Protein AF-C9RB10-F1 (afdb_monomer_lite)

Foldseek 3Di:
DPDPADPLQCQLCVPPPDGDHLVNVLVCLQVLPACPPSLSSVLSLVVVDDPVVNVVSCVVSVNQLVSNLVSCVVHPCVPPPDVVSNVVSD

Structure (mmCIF, N/CA/C/O backbone):
data_AF-C9RB10-F1
#
_entry.id   AF-C9RB10-F1
#
loop_
_atom_site.group_PDB
_atom_site.id
_atom_site.type_symbol
_atom_site.label_atom_id
_atom_site.label_alt_id
_atom_site.label_comp_id
_atom_site.label_asym_id
_atom_site.label_entity_id
_atom_site.label_seq_id
_atom_site.pdbx_PDB_ins_code
_atom_site.Cartn_x
_atom_site.Cartn_y
_atom_site.Cartn_z
_atom_site.occupancy
_atom_site.B_iso_or_equiv
_atom_site.auth_seq_id
_atom_site.auth_comp_id
_atom_site.auth_asym_id
_atom_site.auth_atom_id
_atom_site.pdbx_PDB_model_num
ATOM 1 N N . MET A 1 1 ? 12.884 -3.115 -24.380 1.00 41.34 1 MET A N 1
ATOM 2 C CA . MET A 1 1 ? 12.043 -2.006 -23.886 1.00 41.34 1 MET A CA 1
ATOM 3 C C . MET A 1 1 ? 12.363 -1.845 -22.408 1.00 41.34 1 MET A C 1
ATOM 5 O O . MET A 1 1 ? 12.115 -2.780 -21.661 1.00 41.34 1 MET A O 1
ATOM 9 N N . VAL A 1 2 ? 13.037 -0.766 -22.001 1.00 48.94 2 VAL A N 1
ATOM 10 C CA . VAL A 1 2 ? 13.331 -0.529 -20.576 1.00 48.94 2 VAL A CA 1
ATOM 11 C C . VAL A 1 2 ? 12.031 -0.053 -19.942 1.00 48.94 2 VAL A C 1
ATOM 13 O O . VAL A 1 2 ? 11.540 1.020 -20.285 1.00 48.94 2 VAL A O 1
ATOM 16 N N . ARG A 1 3 ? 11.419 -0.883 -19.095 1.00 59.75 3 ARG A N 1
ATOM 17 C CA . ARG A 1 3 ? 10.242 -0.482 -18.323 1.00 59.75 3 ARG A CA 1
ATOM 18 C C . ARG A 1 3 ? 10.749 0.496 -17.265 1.00 59.75 3 ARG A C 1
ATOM 20 O O . ARG A 1 3 ? 11.534 0.099 -16.410 1.00 59.75 3 ARG A O 1
ATOM 27 N N . MET A 1 4 ? 10.400 1.775 -17.382 1.00 67.12 4 MET A N 1
ATOM 28 C CA . MET A 1 4 ? 10.713 2.726 -16.318 1.00 67.12 4 MET A CA 1
ATOM 29 C C . MET A 1 4 ? 9.866 2.357 -15.104 1.00 67.12 4 MET A C 1
ATOM 31 O O . MET A 1 4 ? 8.655 2.179 -15.244 1.00 67.12 4 MET A O 1
ATOM 35 N N . ALA A 1 5 ? 10.519 2.186 -13.956 1.00 76.94 5 ALA A N 1
ATOM 36 C CA . ALA A 1 5 ? 9.837 1.897 -12.706 1.00 76.94 5 ALA A CA 1
ATOM 37 C C . ALA A 1 5 ? 8.912 3.062 -12.352 1.00 76.94 5 ALA A C 1
ATOM 39 O O . ALA A 1 5 ? 9.281 4.228 -12.537 1.00 76.94 5 ALA A O 1
ATOM 40 N N . SER A 1 6 ? 7.719 2.761 -11.847 1.00 87.75 6 SER A N 1
ATOM 41 C CA . SER A 1 6 ? 6.859 3.820 -11.331 1.00 87.75 6 SER A CA 1
ATOM 42 C C . SER A 1 6 ? 7.480 4.466 -10.082 1.00 87.75 6 SER A C 1
ATOM 44 O O . SER A 1 6 ? 8.370 3.880 -9.447 1.00 87.75 6 SER A O 1
ATOM 46 N N . PRO A 1 7 ? 7.035 5.674 -9.689 1.00 93.06 7 PRO A N 1
ATOM 47 C CA . PRO A 1 7 ? 7.469 6.281 -8.434 1.00 93.06 7 PRO A CA 1
ATOM 48 C C . PRO A 1 7 ? 7.261 5.348 -7.235 1.00 93.06 7 PRO A C 1
ATOM 50 O O . PRO A 1 7 ? 8.148 5.227 -6.397 1.00 93.06 7 PRO A O 1
ATOM 53 N N . ILE A 1 8 ? 6.140 4.620 -7.195 1.00 95.25 8 ILE A N 1
ATOM 54 C CA . ILE A 1 8 ? 5.848 3.657 -6.127 1.00 95.25 8 ILE A CA 1
ATOM 55 C C . ILE A 1 8 ? 6.806 2.480 -6.165 1.00 95.25 8 ILE A C 1
ATOM 57 O O . ILE A 1 8 ? 7.382 2.157 -5.132 1.00 95.25 8 ILE A O 1
ATOM 61 N N . GLU A 1 9 ? 7.039 1.878 -7.332 1.00 95.19 9 GLU A N 1
ATOM 62 C CA . GLU A 1 9 ? 8.001 0.776 -7.448 1.00 95.19 9 GLU A CA 1
ATOM 63 C C . GLU A 1 9 ? 9.396 1.203 -6.983 1.00 95.19 9 GLU A C 1
ATOM 65 O O . GLU A 1 9 ? 10.091 0.433 -6.323 1.00 95.19 9 GLU A O 1
ATOM 70 N N . SER A 1 10 ? 9.788 2.441 -7.282 1.00 94.06 10 SER A N 1
ATOM 71 C CA . SER A 1 10 ? 11.078 2.994 -6.865 1.00 94.06 10 SER A CA 1
ATOM 72 C C . SER A 1 10 ? 11.168 3.162 -5.346 1.00 94.06 10 SER A C 1
ATOM 74 O O . SER A 1 10 ? 12.195 2.833 -4.756 1.00 94.06 10 SER A O 1
ATOM 76 N N . ILE A 1 11 ? 10.094 3.638 -4.706 1.00 96.56 11 ILE A N 1
ATOM 77 C CA . ILE A 1 11 ? 10.034 3.844 -3.253 1.00 96.56 11 ILE A CA 1
ATOM 78 C C . ILE A 1 11 ? 10.000 2.502 -2.519 1.00 96.56 11 ILE A C 1
ATOM 80 O O . ILE A 1 11 ? 10.837 2.256 -1.655 1.00 96.56 11 ILE A O 1
ATOM 84 N N . ILE A 1 12 ? 9.073 1.606 -2.870 1.00 97.12 12 ILE A N 1
ATOM 85 C CA . ILE A 1 12 ? 8.866 0.375 -2.096 1.00 97.12 12 ILE A CA 1
ATOM 86 C C . ILE A 1 12 ? 10.059 -0.581 -2.198 1.00 97.12 12 ILE A C 1
ATOM 88 O O . ILE A 1 12 ? 10.346 -1.293 -1.238 1.00 97.12 12 ILE A O 1
ATOM 92 N N . ASN A 1 13 ? 10.785 -0.571 -3.323 1.00 96.56 13 ASN A N 1
ATOM 93 C CA . ASN A 1 13 ? 11.934 -1.449 -3.558 1.00 96.56 13 ASN A CA 1
ATOM 94 C C . ASN A 1 13 ? 13.291 -0.810 -3.201 1.00 96.56 13 ASN A C 1
ATOM 96 O O . ASN A 1 13 ? 14.327 -1.438 -3.416 1.00 96.56 13 ASN A O 1
ATOM 100 N N . CYS A 1 14 ? 13.323 0.413 -2.656 1.00 93.19 14 CYS A N 1
ATOM 101 C CA . CYS A 1 14 ? 14.560 1.191 -2.476 1.00 93.19 14 CYS A CA 1
ATOM 102 C C . CYS A 1 14 ? 15.633 0.491 -1.617 1.00 93.19 14 CYS A C 1
ATOM 104 O O . CYS A 1 14 ? 16.827 0.726 -1.798 1.00 93.19 14 CYS A O 1
ATOM 106 N N . GLN A 1 15 ? 15.209 -0.393 -0.710 1.00 89.62 15 GLN A N 1
ATOM 107 C CA . GLN A 1 15 ? 16.066 -1.102 0.241 1.00 89.62 15 GLN A CA 1
ATOM 108 C C . GLN A 1 15 ? 16.029 -2.630 0.098 1.00 89.62 15 GLN A C 1
ATOM 110 O O . GLN A 1 15 ? 16.552 -3.352 0.948 1.00 89.62 15 GLN A O 1
ATOM 115 N N . THR A 1 16 ? 15.427 -3.155 -0.972 1.00 91.75 16 THR A N 1
ATOM 116 C CA . THR A 1 16 ? 15.269 -4.600 -1.174 1.00 91.7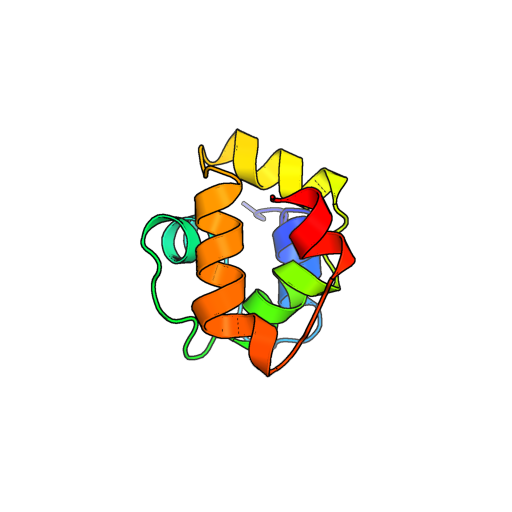5 16 THR A CA 1
ATOM 117 C C . THR A 1 16 ? 16.018 -5.078 -2.410 1.00 91.75 16 THR A C 1
ATOM 119 O O . THR A 1 16 ? 16.077 -4.411 -3.436 1.00 91.75 16 THR A O 1
ATOM 122 N N . ARG A 1 17 ? 16.592 -6.286 -2.332 1.00 86.88 17 ARG A N 1
ATOM 123 C CA . ARG A 1 17 ? 17.161 -6.963 -3.514 1.00 86.88 17 ARG A CA 1
ATOM 124 C C . ARG A 1 17 ? 16.094 -7.640 -4.372 1.00 86.88 17 ARG A C 1
ATOM 126 O O . ARG A 1 17 ? 16.332 -7.909 -5.544 1.00 86.88 17 ARG A O 1
ATOM 133 N N . THR A 1 18 ? 14.952 -7.968 -3.772 1.00 88.44 18 THR A N 1
ATOM 134 C CA . THR A 1 18 ? 13.779 -8.485 -4.475 1.00 88.44 18 THR A CA 1
ATOM 135 C C . THR A 1 18 ? 12.957 -7.330 -5.027 1.00 88.44 18 THR A C 1
ATOM 137 O O . THR A 1 18 ? 12.934 -6.245 -4.444 1.00 88.44 18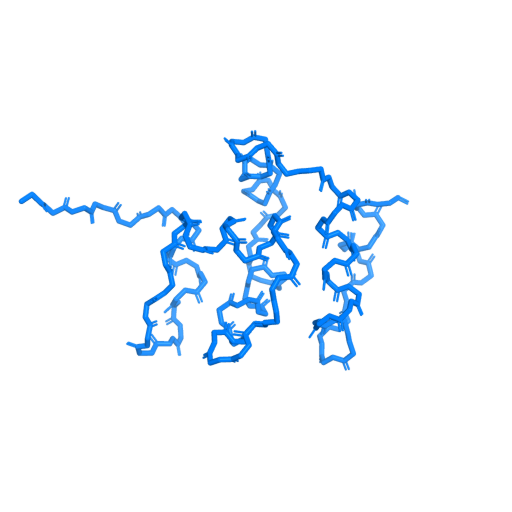 THR A O 1
ATOM 140 N N . TRP A 1 19 ? 12.292 -7.581 -6.152 1.00 92.94 19 TRP A N 1
ATOM 141 C CA . TRP A 1 19 ? 11.444 -6.607 -6.825 1.00 92.94 19 TRP A CA 1
ATOM 142 C C . TRP A 1 19 ? 9.975 -6.979 -6.644 1.00 92.94 19 TRP A C 1
ATOM 144 O O . TRP A 1 19 ? 9.593 -8.103 -6.967 1.00 92.94 19 TRP A O 1
ATOM 154 N N . LEU A 1 20 ? 9.177 -6.037 -6.148 1.00 95.31 20 LEU A N 1
ATOM 155 C CA . LEU A 1 20 ? 7.720 -6.084 -6.151 1.00 95.31 20 LEU A CA 1
ATOM 156 C C . LEU A 1 20 ? 7.215 -5.069 -7.179 1.00 95.31 20 LEU A C 1
ATOM 158 O O . LEU A 1 20 ? 7.498 -3.875 -7.059 1.00 95.31 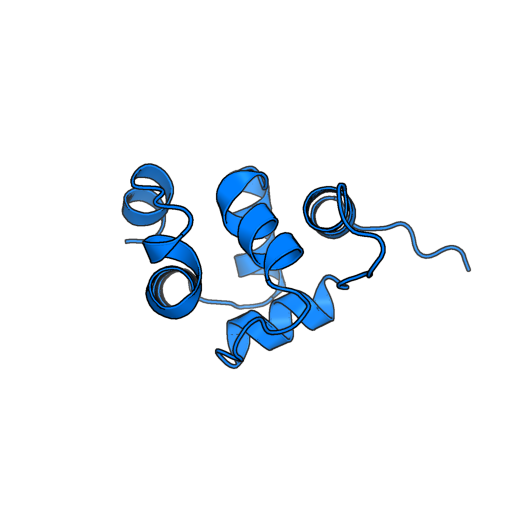20 LEU A O 1
ATOM 162 N N . GLY A 1 21 ? 6.505 -5.550 -8.198 1.00 95.19 21 GLY A N 1
ATOM 163 C CA . GLY A 1 21 ? 5.916 -4.680 -9.215 1.00 95.19 21 GLY A CA 1
ATOM 164 C C . GLY A 1 21 ? 4.645 -3.991 -8.722 1.00 95.19 21 GLY A C 1
ATOM 165 O O . GLY A 1 21 ? 3.961 -4.505 -7.841 1.00 95.19 21 GLY A O 1
ATOM 166 N N . GLU A 1 22 ? 4.286 -2.862 -9.329 1.00 95.06 22 GLU A N 1
ATOM 167 C CA . GLU A 1 22 ? 3.096 -2.095 -8.930 1.00 95.06 22 GLU A CA 1
ATOM 168 C C . GLU A 1 22 ? 1.798 -2.911 -9.062 1.00 95.06 22 GLU A C 1
ATOM 170 O O . GLU A 1 22 ? 0.969 -2.914 -8.159 1.00 95.06 22 GLU A O 1
ATOM 175 N N . GLU A 1 23 ? 1.644 -3.654 -10.161 1.00 94.81 23 GLU A N 1
ATOM 176 C CA . GLU A 1 23 ? 0.481 -4.529 -10.384 1.00 94.81 23 GLU A CA 1
ATOM 177 C C . GLU A 1 23 ? 0.439 -5.702 -9.392 1.00 94.81 23 GLU A C 1
ATOM 179 O O . GLU A 1 23 ? -0.631 -6.118 -8.956 1.00 94.81 23 GLU A O 1
ATOM 184 N N . GLU A 1 24 ? 1.606 -6.232 -9.009 1.00 95.38 24 GLU A N 1
ATOM 185 C CA . GLU A 1 24 ? 1.702 -7.312 -8.019 1.00 95.38 24 GLU A CA 1
ATOM 186 C C . GLU A 1 24 ? 1.356 -6.790 -6.618 1.00 95.38 24 GLU A C 1
ATOM 188 O O . GLU A 1 24 ? 0.617 -7.441 -5.884 1.00 95.38 24 GLU A O 1
ATOM 193 N N . LEU A 1 25 ? 1.810 -5.581 -6.273 1.00 96.38 25 LEU A N 1
ATOM 194 C CA . LEU A 1 25 ? 1.393 -4.870 -5.067 1.00 96.38 25 LEU A CA 1
ATOM 195 C C . LEU A 1 25 ? -0.127 -4.654 -5.051 1.00 96.38 25 LEU A C 1
ATOM 197 O O . LEU A 1 25 ? -0.778 -4.967 -4.056 1.00 96.38 25 LEU A O 1
ATOM 201 N N . ALA A 1 26 ? -0.704 -4.161 -6.149 1.00 96.38 26 ALA A N 1
ATOM 202 C CA . ALA A 1 26 ? -2.145 -3.945 -6.253 1.00 96.38 26 ALA A CA 1
ATOM 203 C C . ALA A 1 26 ? -2.930 -5.253 -6.066 1.00 96.38 26 ALA A C 1
ATOM 205 O O . ALA A 1 26 ? -3.944 -5.270 -5.369 1.00 96.38 26 ALA A O 1
ATOM 206 N N . ASP A 1 27 ? -2.448 -6.361 -6.634 1.00 95.44 27 ASP A N 1
ATOM 207 C CA . ASP A 1 27 ? -3.054 -7.683 -6.469 1.00 95.44 27 ASP A CA 1
ATOM 208 C C . ASP A 1 27 ? -2.962 -8.213 -5.027 1.00 95.44 27 ASP A C 1
ATOM 210 O O . ASP A 1 27 ? -3.922 -8.813 -4.533 1.00 95.44 27 ASP A O 1
ATOM 214 N N . LEU A 1 28 ? -1.847 -7.968 -4.327 1.00 95.75 28 LEU A N 1
ATOM 215 C CA . LEU A 1 28 ? -1.700 -8.312 -2.908 1.00 95.75 28 LEU A CA 1
ATOM 216 C C . LEU A 1 28 ? -2.730 -7.575 -2.050 1.00 95.75 28 LEU A C 1
ATOM 218 O O . LEU A 1 28 ? -3.441 -8.208 -1.269 1.00 95.75 28 LEU A O 1
ATOM 222 N N . LEU A 1 29 ? -2.836 -6.258 -2.235 1.00 96.38 29 LEU A N 1
ATOM 223 C CA . LEU A 1 29 ? -3.739 -5.404 -1.466 1.00 96.38 29 LEU A CA 1
ATOM 224 C C . LEU A 1 29 ? -5.206 -5.730 -1.766 1.00 96.38 29 LEU A C 1
ATOM 226 O O . LEU A 1 29 ? -5.986 -5.979 -0.848 1.00 96.38 29 LEU A O 1
ATOM 230 N N . ARG A 1 30 ? -5.575 -5.815 -3.051 1.00 94.00 30 ARG A N 1
ATOM 231 C CA . ARG A 1 30 ? -6.955 -6.077 -3.491 1.00 94.00 30 ARG A CA 1
ATOM 232 C C . ARG A 1 30 ? -7.490 -7.412 -2.980 1.00 94.00 30 ARG A C 1
ATOM 234 O O . ARG A 1 30 ? -8.650 -7.499 -2.592 1.00 94.00 30 ARG A O 1
ATOM 241 N N . ASN A 1 31 ? -6.653 -8.447 -2.979 1.00 94.50 31 ASN A N 1
ATOM 242 C CA . ASN A 1 31 ? -7.051 -9.785 -2.541 1.00 94.50 31 ASN A CA 1
ATOM 243 C C . ASN A 1 31 ? -6.700 -10.077 -1.078 1.00 94.50 31 ASN A C 1
ATOM 245 O O . ASN A 1 31 ? -6.823 -11.227 -0.658 1.00 94.50 31 ASN A O 1
ATOM 249 N N . LYS A 1 32 ? -6.221 -9.078 -0.325 1.00 94.31 32 LYS A N 1
ATOM 250 C CA . LYS A 1 32 ? -5.771 -9.220 1.068 1.00 94.31 32 LYS A CA 1
ATOM 251 C C . LYS A 1 32 ? -4.826 -10.404 1.281 1.00 94.31 32 LYS A C 1
ATOM 253 O O . LYS A 1 32 ? -4.963 -11.179 2.223 1.00 94.31 32 LYS A O 1
ATOM 258 N N . LYS A 1 33 ? -3.880 -10.588 0.361 1.00 96.31 33 LYS A N 1
ATOM 259 C CA . LYS A 1 33 ? -2.905 -11.677 0.452 1.00 96.31 33 LYS A CA 1
ATOM 260 C C . LYS A 1 33 ? -1.847 -11.321 1.495 1.00 96.31 33 LYS A C 1
ATOM 262 O O . LYS A 1 33 ? -1.351 -10.199 1.469 1.00 96.31 33 LYS A O 1
ATOM 267 N N . PRO A 1 34 ? -1.425 -12.265 2.351 1.00 95.75 34 PRO A N 1
ATOM 268 C CA . PRO A 1 34 ? -0.366 -11.997 3.310 1.00 95.75 34 PRO A CA 1
ATOM 269 C C . PRO A 1 34 ? 0.930 -11.587 2.587 1.00 95.75 34 PRO A C 1
ATOM 271 O O . PRO A 1 34 ? 1.286 -12.187 1.567 1.00 95.75 34 PRO A O 1
ATOM 274 N N . PRO A 1 35 ? 1.680 -10.609 3.124 1.00 93.38 35 PRO A N 1
ATOM 275 C CA . PRO A 1 35 ? 2.813 -9.998 2.427 1.00 93.38 35 PRO A CA 1
ATOM 276 C C . PRO A 1 35 ? 4.011 -10.943 2.231 1.00 93.38 35 PRO A C 1
ATOM 278 O O . PRO A 1 35 ? 4.813 -10.755 1.314 1.00 93.38 35 PRO A O 1
ATOM 281 N N . GLY A 1 36 ? 4.148 -11.973 3.076 1.00 93.44 36 GLY A N 1
ATOM 282 C CA . GLY A 1 36 ? 5.177 -13.008 2.959 1.00 93.44 36 GLY A CA 1
ATOM 283 C C . GLY A 1 36 ? 6.589 -12.439 2.773 1.00 93.44 36 GLY A C 1
ATOM 284 O O . GLY A 1 36 ? 7.044 -11.592 3.539 1.00 93.44 36 GLY A O 1
ATOM 285 N N . ARG A 1 37 ? 7.285 -12.885 1.718 1.00 93.31 37 ARG A N 1
ATOM 286 C CA . ARG A 1 37 ? 8.652 -12.430 1.389 1.00 93.31 37 ARG A CA 1
ATOM 287 C C . ARG A 1 37 ? 8.752 -10.946 1.011 1.00 93.31 37 ARG A C 1
ATOM 289 O O . ARG A 1 37 ? 9.860 -10.425 0.960 1.00 93.31 37 ARG A O 1
ATOM 296 N N . CYS A 1 38 ? 7.629 -10.302 0.697 1.00 94.75 38 CYS A N 1
ATOM 297 C CA . CYS A 1 38 ? 7.571 -8.905 0.276 1.00 94.75 38 CYS A CA 1
ATOM 298 C C . CYS A 1 38 ? 7.227 -7.962 1.439 1.00 94.75 38 CYS A C 1
ATOM 300 O O . CYS A 1 38 ? 6.912 -6.799 1.207 1.00 94.75 38 CYS A O 1
ATOM 302 N N . PHE A 1 39 ? 7.271 -8.443 2.690 1.00 95.81 39 PHE A N 1
ATOM 303 C CA . PHE A 1 39 ? 6.917 -7.650 3.869 1.00 95.81 39 PHE A CA 1
ATOM 304 C C . PHE A 1 39 ? 7.632 -6.298 3.932 1.00 95.81 39 PHE A C 1
ATOM 306 O O . PHE A 1 39 ? 6.980 -5.295 4.190 1.00 95.81 39 PHE A O 1
ATOM 313 N N . THR A 1 40 ? 8.932 -6.235 3.632 1.00 96.12 40 THR A N 1
ATOM 314 C CA . THR A 1 40 ? 9.678 -4.966 3.638 1.00 96.12 40 THR A CA 1
ATOM 315 C C . THR A 1 40 ? 9.145 -3.973 2.604 1.00 96.12 40 THR A C 1
ATOM 317 O O . THR A 1 40 ? 8.948 -2.810 2.937 1.00 96.12 40 THR A O 1
ATOM 320 N N .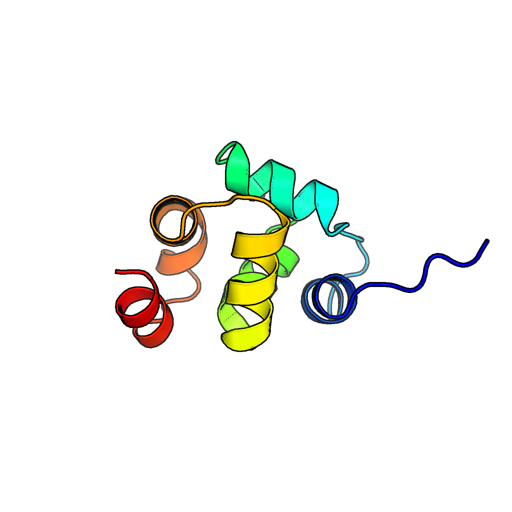 GLN A 1 41 ? 8.858 -4.408 1.372 1.00 97.38 41 GLN A N 1
ATOM 321 C CA . GLN A 1 41 ? 8.258 -3.532 0.360 1.00 97.38 41 GLN A CA 1
ATOM 322 C C . GLN A 1 41 ? 6.862 -3.056 0.769 1.00 97.38 41 GLN A C 1
ATOM 324 O O . GLN A 1 41 ? 6.518 -1.894 0.569 1.00 97.38 41 GLN A O 1
ATOM 329 N N . ILE A 1 42 ? 6.067 -3.947 1.363 1.00 97.19 42 ILE A N 1
ATOM 330 C CA . ILE A 1 42 ? 4.734 -3.619 1.865 1.00 97.19 42 ILE A CA 1
ATOM 331 C C . ILE A 1 42 ? 4.821 -2.618 3.019 1.00 97.19 42 ILE A C 1
ATOM 333 O O . ILE A 1 42 ? 4.083 -1.644 3.018 1.00 97.19 42 ILE A O 1
ATOM 337 N N . ALA A 1 43 ? 5.747 -2.789 3.960 1.00 96.25 43 ALA A N 1
ATOM 338 C CA . ALA A 1 43 ? 5.974 -1.815 5.022 1.00 96.25 43 ALA A CA 1
ATOM 339 C C . ALA A 1 43 ? 6.354 -0.442 4.444 1.00 96.25 43 ALA A C 1
ATOM 341 O O . ALA A 1 43 ? 5.724 0.552 4.796 1.00 96.25 43 ALA A O 1
ATOM 342 N N . ASN A 1 44 ? 7.274 -0.396 3.471 1.00 96.50 44 ASN A N 1
ATOM 343 C CA . ASN A 1 44 ? 7.654 0.851 2.796 1.00 96.50 44 ASN A CA 1
ATOM 344 C C . ASN A 1 44 ? 6.469 1.536 2.110 1.00 96.50 44 ASN A C 1
ATOM 346 O O . ASN A 1 44 ? 6.416 2.763 2.060 1.00 96.50 44 ASN A O 1
ATOM 350 N N . PHE A 1 45 ? 5.506 0.767 1.594 1.00 97.12 45 PHE A N 1
ATOM 351 C CA . PHE A 1 45 ? 4.284 1.331 1.025 1.00 97.12 45 PHE A CA 1
ATOM 352 C C . PHE A 1 45 ? 3.480 2.145 2.053 1.00 97.12 45 PHE A C 1
ATOM 354 O O . PHE A 1 45 ? 2.860 3.138 1.690 1.00 97.12 45 PHE A O 1
ATOM 361 N N . PHE A 1 46 ? 3.521 1.768 3.331 1.00 96.38 46 PHE A N 1
ATOM 362 C CA . PHE A 1 46 ? 2.776 2.432 4.405 1.00 96.38 46 PHE A CA 1
ATOM 363 C C . PHE A 1 46 ? 3.586 3.459 5.207 1.00 96.38 46 PHE A C 1
ATOM 365 O O . PHE A 1 46 ? 2.990 4.247 5.946 1.00 96.38 46 PHE A O 1
ATOM 372 N N . THR A 1 47 ? 4.917 3.452 5.098 1.00 94.88 47 THR A N 1
ATOM 373 C CA . THR A 1 47 ? 5.794 4.366 5.853 1.00 94.88 47 THR A CA 1
ATOM 374 C C . THR A 1 47 ? 6.501 5.395 4.978 1.00 94.88 47 THR A C 1
ATOM 376 O O . THR A 1 47 ? 6.678 6.528 5.412 1.00 94.88 47 THR A O 1
ATOM 379 N N . GLU A 1 48 ? 6.872 5.034 3.747 1.00 95.88 48 GLU A N 1
ATOM 380 C CA . GLU A 1 48 ? 7.720 5.868 2.885 1.00 95.88 48 GLU A CA 1
ATOM 381 C C . GLU A 1 48 ? 6.962 6.492 1.712 1.00 95.88 48 GLU A C 1
ATOM 383 O O . GLU A 1 48 ? 7.401 7.503 1.161 1.00 95.88 48 GLU A O 1
ATOM 388 N N . VAL A 1 49 ? 5.845 5.893 1.280 1.00 95.75 49 VAL A N 1
ATOM 389 C CA . VAL A 1 49 ? 5.076 6.429 0.151 1.00 95.75 49 VAL A CA 1
ATOM 390 C C . VAL A 1 49 ? 4.316 7.678 0.604 1.00 95.75 49 VAL A C 1
ATOM 392 O O . VAL A 1 49 ? 3.490 7.603 1.514 1.00 95.75 49 VAL A O 1
ATOM 395 N N . PRO A 1 50 ? 4.533 8.834 -0.051 1.00 95.00 50 PRO A N 1
ATOM 396 C CA . PRO A 1 50 ? 3.798 10.049 0.258 1.00 95.00 50 PRO A CA 1
ATOM 397 C C . PRO A 1 50 ? 2.281 9.849 0.110 1.00 95.00 50 PRO A C 1
ATOM 399 O O . PRO A 1 50 ? 1.855 9.272 -0.896 1.00 95.00 50 PRO A O 1
ATOM 402 N N . PRO A 1 51 ? 1.454 10.422 1.007 1.00 92.69 51 PRO A N 1
ATOM 403 C CA . PRO A 1 51 ? -0.006 10.302 0.969 1.00 92.69 51 PRO A CA 1
ATOM 404 C C . PRO A 1 51 ? -0.630 10.546 -0.406 1.00 92.69 51 PRO A C 1
ATOM 406 O O . PRO A 1 51 ? -1.480 9.787 -0.858 1.00 92.69 51 PRO A O 1
ATOM 409 N N . ARG A 1 52 ? -0.153 11.569 -1.126 1.00 93.81 52 ARG A N 1
ATOM 410 C CA . ARG A 1 52 ? -0.626 11.888 -2.479 1.00 93.81 52 ARG A CA 1
ATOM 411 C C . ARG A 1 52 ? -0.423 10.729 -3.461 1.00 93.81 52 ARG A C 1
ATOM 413 O O . ARG A 1 52 ? -1.342 10.412 -4.203 1.00 93.81 52 ARG A O 1
ATOM 420 N N . LEU A 1 53 ? 0.755 10.100 -3.458 1.00 96.06 53 LEU A N 1
ATOM 421 C CA . LEU A 1 53 ? 1.050 8.967 -4.344 1.00 96.06 53 LEU A CA 1
ATOM 422 C C . LEU A 1 53 ? 0.274 7.715 -3.933 1.00 96.06 53 LEU A C 1
ATOM 424 O O . LEU A 1 53 ? -0.164 6.960 -4.795 1.00 96.06 53 LEU A O 1
ATOM 428 N N . LEU A 1 54 ? 0.075 7.515 -2.630 1.00 95.44 54 LEU A N 1
ATOM 429 C CA . LEU A 1 54 ? -0.753 6.433 -2.110 1.00 95.44 54 LEU A CA 1
ATOM 430 C C . LEU A 1 54 ? -2.204 6.575 -2.598 1.00 95.44 54 LEU A C 1
ATOM 432 O O . LEU A 1 54 ? -2.749 5.622 -3.146 1.00 95.44 54 LEU A O 1
ATOM 436 N N . LEU A 1 55 ? -2.805 7.764 -2.485 1.00 94.38 55 LEU A N 1
ATOM 437 C CA . LEU A 1 55 ? -4.163 8.025 -2.979 1.00 94.38 55 LEU A CA 1
ATOM 438 C C . LEU A 1 55 ? -4.269 7.878 -4.506 1.00 94.38 55 LEU A C 1
ATOM 440 O O . LEU A 1 55 ? -5.213 7.262 -4.992 1.00 94.38 55 LEU A O 1
ATOM 444 N N . GLU A 1 56 ? -3.286 8.378 -5.262 1.00 95.94 56 GLU A N 1
ATOM 445 C CA . GLU A 1 56 ? -3.221 8.190 -6.722 1.00 95.94 56 GLU A CA 1
ATOM 446 C C . GLU A 1 56 ? -3.149 6.704 -7.110 1.00 95.94 56 GLU A C 1
ATOM 448 O O . GLU A 1 56 ? -3.768 6.285 -8.086 1.00 95.94 56 GLU A O 1
ATOM 453 N N . PHE A 1 57 ? -2.425 5.887 -6.343 1.00 96.56 57 PHE A N 1
ATOM 454 C CA . PHE A 1 57 ? -2.362 4.442 -6.554 1.00 96.56 57 PHE A CA 1
ATOM 455 C C . PHE A 1 57 ? -3.692 3.751 -6.269 1.00 96.56 57 PHE A C 1
ATOM 457 O O . PHE A 1 57 ? -4.113 2.900 -7.053 1.00 96.56 57 PHE A O 1
ATOM 464 N N . LEU A 1 58 ? -4.364 4.120 -5.178 1.00 96.12 58 LEU A N 1
ATOM 465 C CA . LEU A 1 58 ? -5.675 3.569 -4.842 1.00 96.12 58 LEU A CA 1
ATOM 466 C C . LEU A 1 58 ? -6.701 3.856 -5.940 1.00 96.12 58 LEU A C 1
ATOM 468 O O . LEU A 1 58 ? -7.371 2.929 -6.396 1.00 96.12 58 LEU A O 1
ATOM 472 N N . ASP A 1 59 ? -6.758 5.104 -6.412 1.00 96.50 59 ASP A N 1
ATOM 473 C CA . ASP A 1 59 ? -7.643 5.519 -7.504 1.00 96.50 59 ASP A CA 1
ATOM 474 C C . ASP A 1 59 ? -7.320 4.765 -8.802 1.00 96.50 59 ASP A C 1
ATOM 476 O O . ASP A 1 59 ? -8.185 4.112 -9.388 1.00 96.50 59 ASP A O 1
ATOM 480 N N . LYS A 1 60 ? -6.037 4.741 -9.192 1.00 96.56 60 LYS A N 1
ATOM 481 C CA . LYS A 1 60 ? -5.563 4.046 -10.397 1.00 96.56 60 LYS A CA 1
ATOM 482 C C . LYS A 1 60 ? -5.941 2.563 -10.421 1.00 96.56 60 LYS A C 1
ATOM 484 O O . LYS A 1 60 ? -6.275 2.037 -11.482 1.00 96.56 60 LYS A O 1
ATOM 489 N N . HIS A 1 61 ? -5.854 1.881 -9.280 1.00 96.50 61 HIS A N 1
ATOM 490 C CA . HIS A 1 61 ? -6.073 0.432 -9.176 1.00 96.50 61 HIS A CA 1
ATOM 491 C C . HIS A 1 61 ? -7.476 0.046 -8.700 1.00 96.50 61 HIS A C 1
ATOM 493 O O . HIS A 1 61 ? -7.756 -1.153 -8.563 1.00 96.50 61 HIS A O 1
ATOM 499 N N . GLY A 1 62 ? -8.349 1.028 -8.458 1.00 96.38 62 GLY A N 1
ATOM 500 C CA . GLY A 1 62 ? -9.706 0.818 -7.960 1.00 96.38 62 GLY A CA 1
ATOM 501 C C . GLY A 1 62 ? -9.740 0.124 -6.597 1.00 96.38 62 GLY A C 1
ATOM 502 O O . GLY A 1 62 ? -10.559 -0.770 -6.386 1.00 96.38 62 GLY A O 1
ATOM 503 N N . ILE A 1 63 ? -8.811 0.470 -5.702 1.00 96.50 63 ILE A N 1
ATOM 504 C CA . ILE A 1 63 ? -8.720 -0.099 -4.352 1.00 96.50 63 ILE A CA 1
ATOM 505 C C . ILE A 1 63 ? -9.368 0.889 -3.369 1.00 96.50 63 ILE A C 1
ATOM 507 O O . ILE A 1 63 ? -8.873 2.007 -3.238 1.00 96.50 63 ILE A O 1
ATOM 511 N N . PRO A 1 64 ? -10.447 0.508 -2.661 1.00 95.19 64 PRO A N 1
ATOM 512 C CA . PRO A 1 64 ? -11.054 1.363 -1.641 1.00 95.19 64 PRO A CA 1
ATOM 513 C C . PRO A 1 64 ? -10.080 1.679 -0.500 1.00 95.19 64 PRO A C 1
ATOM 515 O O . PRO A 1 64 ? -9.293 0.816 -0.097 1.00 95.19 64 PRO A O 1
ATOM 518 N N . ALA A 1 65 ? -10.161 2.888 0.059 1.00 94.56 65 ALA A N 1
ATOM 519 C CA . ALA A 1 65 ? -9.324 3.303 1.187 1.00 94.56 65 ALA A CA 1
ATOM 520 C C . ALA A 1 65 ? -9.523 2.391 2.410 1.00 94.56 65 ALA A C 1
ATOM 522 O O . ALA A 1 65 ? -8.557 2.017 3.074 1.00 94.56 65 ALA A O 1
ATOM 523 N N . GLU A 1 66 ? -10.754 1.937 2.640 1.00 94.12 66 GLU A N 1
ATOM 524 C CA . GLU A 1 66 ? -11.113 1.017 3.717 1.00 94.12 66 GLU A CA 1
ATOM 525 C C . GLU A 1 66 ? -10.430 -0.342 3.540 1.00 94.12 66 GLU A C 1
ATOM 527 O O . GLU A 1 66 ? -9.904 -0.900 4.501 1.00 94.12 66 GLU A O 1
ATOM 532 N N . ALA A 1 67 ? -10.369 -0.856 2.306 1.00 94.19 67 ALA A N 1
ATOM 533 C CA . ALA A 1 67 ? -9.679 -2.111 2.014 1.00 94.19 67 ALA A CA 1
ATOM 534 C C . ALA A 1 67 ? -8.174 -1.996 2.297 1.00 94.19 67 ALA A C 1
ATOM 536 O O . ALA A 1 67 ? -7.562 -2.939 2.807 1.00 94.19 67 ALA A O 1
ATOM 537 N N . LEU A 1 68 ? -7.584 -0.829 2.012 1.00 96.31 68 LEU A N 1
ATOM 538 C CA . LEU A 1 68 ? -6.193 -0.554 2.346 1.00 96.31 68 LEU A CA 1
ATOM 539 C C . LEU A 1 68 ? -5.979 -0.470 3.867 1.00 96.31 68 LEU A C 1
ATOM 541 O O . LEU A 1 68 ? -5.024 -1.053 4.383 1.00 96.31 68 LEU A O 1
ATOM 545 N N . LEU A 1 69 ? -6.867 0.218 4.588 1.00 96.19 69 LEU A N 1
ATOM 546 C CA . LEU A 1 69 ? -6.806 0.341 6.045 1.00 96.19 69 LEU A CA 1
ATOM 547 C C . LEU A 1 69 ? -6.942 -1.018 6.744 1.00 96.19 69 LEU A C 1
ATOM 549 O O . LEU A 1 69 ? -6.222 -1.302 7.702 1.00 96.19 69 LEU A O 1
ATOM 553 N N . GLU A 1 70 ? -7.837 -1.877 6.260 1.00 96.12 70 GLU A N 1
ATOM 554 C CA . GLU A 1 70 ? -7.992 -3.247 6.752 1.00 96.12 70 GLU A CA 1
ATOM 555 C C . GLU A 1 70 ? -6.712 -4.061 6.549 1.00 96.12 70 GLU A C 1
ATOM 557 O O . GLU A 1 70 ? -6.229 -4.681 7.496 1.00 96.12 70 GLU A O 1
ATOM 562 N N . TYR A 1 71 ? -6.114 -3.995 5.356 1.00 97.56 71 TYR A N 1
ATOM 563 C CA . TYR A 1 71 ? -4.844 -4.663 5.072 1.00 97.56 71 TYR A CA 1
ATOM 564 C C . TYR A 1 71 ? -3.725 -4.176 6.003 1.00 97.56 71 TYR A C 1
ATOM 566 O O . TYR A 1 71 ? -2.974 -4.974 6.568 1.00 97.56 71 TYR A O 1
ATOM 574 N N . TYR A 1 72 ? -3.613 -2.857 6.174 1.00 97.44 72 TYR A N 1
ATOM 575 C CA . TYR A 1 72 ? -2.626 -2.236 7.051 1.00 97.44 72 TYR A CA 1
ATOM 576 C C . TYR A 1 72 ? -2.762 -2.742 8.493 1.00 97.44 72 TYR A C 1
ATOM 578 O O . TYR A 1 72 ? -1.775 -3.171 9.096 1.00 97.44 72 TYR A O 1
ATOM 586 N N . ARG A 1 73 ? -3.988 -2.754 9.028 1.00 96.94 73 ARG A N 1
ATOM 587 C CA . ARG A 1 73 ? -4.287 -3.236 10.384 1.00 96.94 73 ARG A CA 1
ATOM 588 C C . ARG A 1 73 ? -3.984 -4.718 10.569 1.00 96.94 73 ARG A C 1
ATOM 590 O O . ARG A 1 73 ? -3.532 -5.093 11.645 1.00 96.94 73 ARG A O 1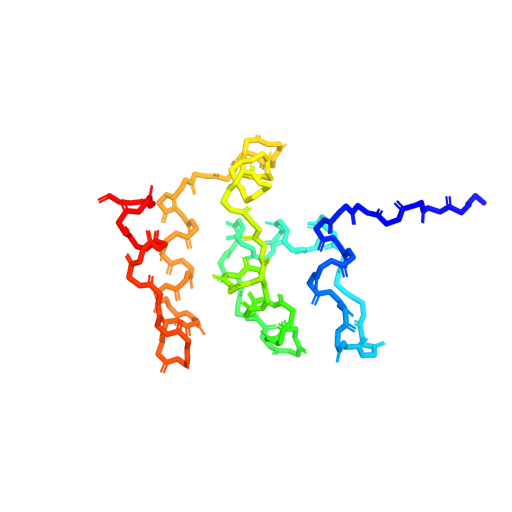
ATOM 597 N N . GLU A 1 74 ? -4.248 -5.535 9.553 1.00 97.25 74 GLU A N 1
ATOM 598 C CA . GLU A 1 74 ? -4.060 -6.986 9.615 1.00 97.25 74 GLU A CA 1
ATOM 599 C C . GLU A 1 74 ? -2.584 -7.390 9.547 1.00 97.25 74 GLU A C 1
ATOM 601 O O . GLU A 1 74 ? -2.158 -8.280 10.280 1.00 97.25 74 GLU A O 1
ATOM 606 N N . TYR A 1 75 ? -1.794 -6.735 8.690 1.00 97.50 75 TYR A N 1
ATOM 607 C CA . TYR A 1 75 ? -0.453 -7.223 8.362 1.00 97.50 75 TYR A CA 1
ATOM 608 C C . TYR A 1 75 ? 0.699 -6.314 8.780 1.00 97.50 75 TYR A C 1
ATOM 610 O O . TYR A 1 75 ? 1.814 -6.810 8.895 1.00 97.50 75 TYR A O 1
ATOM 618 N N . VAL A 1 76 ? 0.487 -5.009 8.975 1.00 97.06 76 VAL A N 1
ATOM 619 C CA . VAL A 1 76 ? 1.596 -4.038 9.077 1.00 97.06 76 VAL A CA 1
ATOM 620 C C . VAL A 1 76 ? 1.598 -3.278 10.396 1.00 97.06 76 VAL A C 1
ATOM 622 O O . VAL A 1 76 ? 2.664 -3.114 10.992 1.00 97.06 76 VAL A O 1
ATOM 625 N N . ARG A 1 77 ? 0.427 -2.847 10.876 1.00 97.25 77 ARG A N 1
ATOM 626 C CA . ARG A 1 77 ? 0.262 -1.947 12.027 1.00 97.25 77 ARG A CA 1
ATOM 627 C C . ARG A 1 77 ? 1.041 -2.380 13.262 1.00 97.25 77 ARG A C 1
ATOM 629 O O . ARG A 1 77 ? 1.693 -1.554 13.889 1.00 97.25 77 ARG A O 1
ATOM 636 N N . ASP A 1 78 ? 0.995 -3.666 13.594 1.00 96.56 78 ASP A N 1
ATOM 637 C CA . ASP A 1 78 ? 1.622 -4.181 14.814 1.00 96.56 78 ASP A CA 1
ATOM 638 C C . ASP A 1 78 ? 3.161 -4.092 14.765 1.00 96.56 78 ASP A C 1
ATOM 640 O O . ASP A 1 78 ? 3.812 -4.055 15.806 1.00 96.56 78 ASP A O 1
ATOM 644 N N . THR A 1 79 ? 3.749 -4.015 13.564 1.00 96.75 79 THR A N 1
ATOM 645 C CA . THR A 1 79 ? 5.192 -3.788 13.374 1.00 96.75 79 THR A CA 1
ATOM 646 C C . THR A 1 79 ? 5.517 -2.308 13.151 1.00 96.75 79 THR A C 1
ATOM 648 O O . THR A 1 79 ? 6.505 -1.812 13.688 1.00 96.75 79 THR A O 1
ATOM 651 N N . TYR A 1 80 ? 4.691 -1.599 12.376 1.00 95.38 80 TYR A N 1
ATOM 652 C CA . TYR A 1 80 ? 4.888 -0.196 12.000 1.00 95.38 80 TYR A CA 1
ATOM 653 C C . TYR A 1 80 ? 3.601 0.613 12.221 1.00 95.38 80 TYR A C 1
ATOM 655 O O . TYR A 1 80 ? 2.832 0.819 11.274 1.00 95.38 80 TYR A O 1
ATOM 663 N N . PRO A 1 81 ? 3.334 1.074 13.456 1.00 95.12 81 PRO A N 1
ATOM 664 C CA . PRO A 1 81 ? 2.159 1.884 13.754 1.00 95.12 81 PRO A CA 1
ATOM 665 C C . PRO A 1 81 ? 2.270 3.277 13.113 1.00 95.12 81 PRO A C 1
ATOM 667 O O . PRO A 1 81 ? 3.298 3.941 13.222 1.00 95.12 81 PRO A O 1
ATOM 670 N N . ASN A 1 82 ? 1.198 3.730 12.466 1.00 94.12 82 ASN A N 1
ATOM 671 C CA . ASN A 1 82 ? 1.108 4.991 11.741 1.00 94.12 82 ASN A CA 1
ATOM 672 C C . ASN A 1 82 ? -0.301 5.570 11.928 1.00 94.12 82 ASN A C 1
ATOM 674 O O . ASN A 1 82 ? -1.227 5.273 11.177 1.00 94.12 82 ASN A O 1
ATOM 678 N N . ARG A 1 83 ? -0.461 6.388 12.970 1.00 93.12 83 ARG A N 1
ATOM 679 C CA . ARG A 1 83 ? -1.756 6.966 13.341 1.00 93.12 83 ARG A CA 1
ATOM 680 C C . ARG A 1 83 ? -2.276 7.964 12.303 1.00 93.12 83 ARG A C 1
ATOM 682 O O . ARG A 1 83 ? -3.474 8.004 12.062 1.00 93.12 83 ARG A O 1
ATOM 689 N N . GLU A 1 84 ? -1.391 8.736 11.678 1.00 91.62 84 GLU A N 1
ATOM 690 C CA . GLU A 1 84 ? -1.777 9.702 10.641 1.00 91.62 84 GLU A CA 1
ATOM 691 C C . GLU A 1 84 ? -2.371 8.993 9.418 1.00 91.62 84 GLU A C 1
ATOM 693 O O . GLU A 1 84 ? -3.377 9.435 8.871 1.00 91.62 84 GLU A O 1
ATOM 698 N N . LEU A 1 85 ? -1.797 7.850 9.026 1.00 92.81 85 LEU A N 1
ATOM 699 C CA . LEU A 1 85 ? -2.352 6.996 7.976 1.00 92.81 85 LEU A CA 1
ATOM 700 C C . LEU A 1 85 ? -3.738 6.458 8.357 1.00 92.81 85 LEU A C 1
ATOM 702 O O . LEU A 1 85 ? -4.638 6.454 7.521 1.00 92.81 85 LEU A O 1
ATOM 706 N N . GLU A 1 86 ? -3.919 6.008 9.602 1.00 93.88 86 GLU A N 1
ATOM 707 C CA . GLU A 1 86 ? -5.219 5.520 10.077 1.00 93.88 86 GLU A CA 1
ATOM 708 C C . GLU A 1 86 ? -6.289 6.617 10.067 1.00 93.88 86 GLU A C 1
ATOM 710 O O . GLU A 1 86 ? -7.410 6.346 9.651 1.00 93.88 86 GLU A O 1
ATOM 715 N N . GLU A 1 87 ? -5.942 7.839 10.480 1.00 94.06 87 GLU A N 1
ATOM 716 C CA . GLU A 1 87 ? -6.837 9.005 10.444 1.00 94.06 87 GLU A CA 1
ATOM 717 C C . GLU A 1 87 ? -7.134 9.461 9.005 1.00 94.06 87 GLU A C 1
ATOM 719 O O . GLU A 1 87 ? -8.226 9.942 8.724 1.00 94.06 87 GLU A O 1
ATOM 724 N N . MET A 1 88 ? -6.188 9.297 8.076 1.00 92.44 88 MET A N 1
ATOM 725 C CA . MET A 1 88 ? -6.377 9.639 6.662 1.00 92.44 88 MET A CA 1
ATOM 726 C C . MET A 1 88 ? -7.284 8.647 5.918 1.00 92.44 88 MET A C 1
ATOM 728 O O . MET A 1 88 ? -7.991 9.047 4.994 1.00 92.44 88 MET A O 1
ATOM 732 N N . LEU A 1 89 ? -7.218 7.356 6.258 1.00 90.50 89 LEU A N 1
ATOM 733 C CA . LEU A 1 89 ? -7.953 6.286 5.569 1.00 90.50 89 LEU A CA 1
ATOM 734 C C . LEU A 1 89 ? -9.297 5.924 6.230 1.00 90.50 89 LEU A C 1
ATOM 736 O O . LEU A 1 89 ? -9.992 5.048 5.711 1.00 90.50 89 LEU A O 1
ATOM 740 N N . GLY A 1 90 ? -9.632 6.529 7.375 1.00 83.69 90 GLY A N 1
ATOM 741 C CA . GLY A 1 90 ? -10.841 6.251 8.163 1.00 83.69 90 GLY A CA 1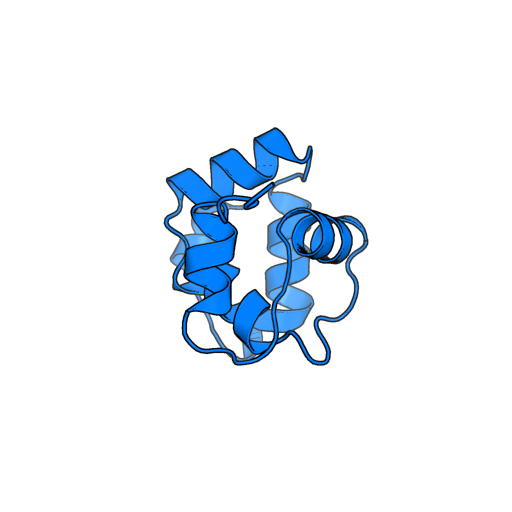
ATOM 742 C C . GLY A 1 90 ? -11.453 7.504 8.770 1.00 83.69 90 GLY A C 1
ATOM 743 O O . GLY A 1 90 ? -11.767 7.447 9.981 1.00 83.69 90 GLY A O 1
#

Secondary structure (DSSP, 8-state):
---PPPHHHHHHTTT-SS---HHHHHHHHHTT---GGGHHHHHHHHHTS-HHHHHHHHHHHT--HHHHHHHHHHHTTTTS--HHHHHHH-

pLDDT: mean 92.82, std 9.09, range [41.34, 97.56]

Radius of gyration: 12.26 Å; chains: 1; bounding box: 28×25×39 Å

Sequence (90 aa):
MVRMASPIESIINCQTRTWLGEEELADLLRNKKPPGRCFTQIANFFTEVPPRLLLEFLDKHGIPAEALLEYYREYVRDTYPNRELEEMLG

Organism: Ammonifex degensii (strain DSM 10501 / KC4) (NCBI:txid429009)